Protein AF-A0A832J543-F1 (afdb_monomer_lite)

Foldseek 3Di:
DLVVLVVQLVVLVVQLVVLVVCVVPPPDPDPSVVVNVVSVVVSVVSVVVNVVD

Radius of gyration: 12.52 Å; chains: 1; bounding box: 29×14×34 Å

pLDDT: mean 95.71, std 3.05, range [83.81, 98.31]

Structure (mmCIF, N/CA/C/O backbone):
data_AF-A0A832J543-F1
#
_entry.id   AF-A0A832J543-F1
#
loop_
_atom_site.group_PDB
_atom_site.id
_atom_site.type_symbol
_atom_site.label_atom_id
_atom_site.label_alt_id
_atom_site.label_comp_id
_atom_site.label_asym_id
_atom_site.label_entity_id
_atom_site.label_seq_id
_atom_site.pdbx_PDB_ins_code
_atom_site.Cartn_x
_atom_site.Cartn_y
_atom_site.Cartn_z
_atom_site.occupancy
_atom_site.B_iso_or_equiv
_atom_site.auth_seq_id
_atom_site.auth_comp_id
_atom_site.auth_asym_id
_atom_site.auth_atom_id
_atom_site.pdbx_PDB_model_num
ATOM 1 N N . LEU A 1 1 ? -5.216 1.334 21.265 1.00 84.00 1 LEU A N 1
ATOM 2 C CA . LEU A 1 1 ? -4.360 0.879 20.137 1.00 84.00 1 LEU A CA 1
ATOM 3 C C . LEU A 1 1 ? -4.560 1.692 18.845 1.00 84.00 1 LEU A C 1
ATOM 5 O O . LEU A 1 1 ? -3.785 1.515 17.915 1.00 84.00 1 LEU A O 1
ATOM 9 N N . HIS A 1 2 ? -5.501 2.643 18.796 1.00 91.44 2 HIS A N 1
ATOM 10 C CA . HIS A 1 2 ? -5.817 3.465 17.616 1.00 91.44 2 HIS A CA 1
ATOM 11 C C . HIS A 1 2 ? -4.598 4.065 16.877 1.00 91.44 2 HIS A C 1
ATOM 13 O O . HIS A 1 2 ? -4.429 3.855 15.679 1.00 91.44 2 HIS A O 1
ATOM 19 N N . ARG A 1 3 ? -3.664 4.719 17.592 1.00 96.19 3 ARG A N 1
ATOM 20 C CA . ARG A 1 3 ? -2.433 5.294 16.995 1.00 96.19 3 ARG A CA 1
ATOM 21 C C . ARG A 1 3 ? -1.536 4.244 16.325 1.00 96.19 3 ARG A C 1
ATOM 23 O O . ARG A 1 3 ? -0.915 4.529 15.307 1.00 96.19 3 ARG A O 1
ATOM 30 N N . TYR A 1 4 ? -1.474 3.038 16.888 1.00 96.75 4 TYR A N 1
ATOM 31 C CA . TYR A 1 4 ? -0.728 1.927 16.298 1.00 96.75 4 TYR A CA 1
ATOM 32 C C . TYR A 1 4 ? -1.389 1.455 14.998 1.00 96.75 4 TYR A C 1
ATOM 34 O O . TYR A 1 4 ? -0.698 1.289 13.996 1.00 96.75 4 TYR A O 1
ATOM 42 N N . HIS A 1 5 ? -2.717 1.301 14.981 1.00 96.25 5 HIS A N 1
ATOM 43 C CA . HIS A 1 5 ? -3.446 0.916 13.769 1.00 96.25 5 HIS A CA 1
ATOM 44 C C . HIS A 1 5 ? -3.337 1.977 12.668 1.00 96.25 5 HIS A C 1
ATOM 46 O O . HIS A 1 5 ? -3.110 1.614 11.514 1.00 96.25 5 HIS A O 1
ATOM 52 N N . ALA A 1 6 ? -3.374 3.266 13.027 1.00 97.06 6 ALA A N 1
ATOM 53 C CA . ALA A 1 6 ? -3.123 4.367 12.099 1.00 97.06 6 ALA A CA 1
ATOM 54 C C . ALA A 1 6 ? -1.740 4.245 11.439 1.00 97.06 6 ALA A C 1
ATOM 56 O O . ALA A 1 6 ? -1.628 4.273 10.215 1.00 97.06 6 ALA A O 1
ATOM 57 N N . MET A 1 7 ? -0.687 4.048 12.243 1.00 97.62 7 MET A N 1
ATOM 58 C CA . MET A 1 7 ? 0.678 3.920 11.722 1.00 97.62 7 MET A CA 1
ATOM 59 C C . MET A 1 7 ? 0.869 2.652 10.894 1.00 97.62 7 MET A C 1
ATOM 61 O O . MET A 1 7 ? 1.484 2.710 9.835 1.00 97.62 7 MET A O 1
ATOM 65 N N . LYS A 1 8 ? 0.300 1.519 11.316 1.00 96.94 8 LYS A N 1
ATOM 66 C CA . LYS A 1 8 ? 0.351 0.272 10.543 1.00 96.94 8 LYS A CA 1
ATOM 67 C C . LYS A 1 8 ? -0.313 0.431 9.175 1.00 96.94 8 LYS A C 1
ATOM 69 O O . LYS A 1 8 ? 0.256 0.017 8.170 1.00 96.94 8 LYS A O 1
ATOM 74 N N . CYS A 1 9 ? -1.489 1.054 9.141 1.00 97.12 9 CYS A N 1
ATOM 75 C CA . CYS A 1 9 ? -2.206 1.366 7.911 1.00 97.12 9 CYS A CA 1
ATOM 76 C C . CYS A 1 9 ? -1.382 2.294 7.001 1.00 97.12 9 CYS A C 1
ATOM 78 O O . CYS A 1 9 ? -1.193 1.995 5.825 1.00 97.12 9 CYS A O 1
ATOM 80 N N . ALA A 1 10 ? -0.833 3.384 7.544 1.00 97.44 10 ALA A N 1
ATOM 81 C CA . ALA A 1 10 ? -0.022 4.330 6.779 1.00 97.44 10 ALA A CA 1
ATOM 82 C C . ALA A 1 10 ? 1.263 3.699 6.213 1.00 97.44 10 ALA A C 1
ATOM 84 O O . ALA A 1 10 ? 1.631 3.972 5.071 1.00 97.44 10 ALA A O 1
ATOM 85 N N . SER A 1 11 ? 1.935 2.832 6.975 1.00 98.12 11 SER A N 1
ATOM 86 C CA . SER A 1 11 ? 3.131 2.127 6.501 1.00 98.12 11 SER A CA 1
ATOM 87 C C . SER A 1 11 ? 2.821 1.178 5.345 1.00 98.12 11 SER A C 1
ATOM 89 O O . SER A 1 11 ? 3.552 1.177 4.364 1.00 98.12 11 SER A O 1
ATOM 91 N N . LEU A 1 12 ? 1.719 0.425 5.411 1.00 98.19 12 LEU A N 1
ATOM 92 C CA . LEU A 1 12 ? 1.324 -0.476 4.321 1.00 98.19 12 LEU A CA 1
ATOM 93 C C . LEU A 1 12 ? 0.984 0.285 3.034 1.00 98.19 12 LEU A C 1
ATOM 95 O O . LEU A 1 12 ? 1.353 -0.154 1.948 1.00 98.19 12 LEU A O 1
ATOM 99 N N . LEU A 1 13 ? 0.337 1.449 3.152 1.00 97.75 13 LEU A N 1
ATOM 100 C CA . LEU A 1 13 ? 0.074 2.309 1.998 1.00 97.75 13 LEU A CA 1
ATOM 101 C C . LEU A 1 13 ? 1.373 2.819 1.366 1.00 97.75 13 LEU A C 1
ATOM 103 O O . LEU A 1 13 ? 1.515 2.795 0.146 1.00 97.75 13 LEU A O 1
ATOM 107 N N . ARG A 1 14 ? 2.332 3.251 2.194 1.00 98.31 14 ARG A N 1
ATOM 108 C CA . ARG A 1 14 ? 3.650 3.696 1.726 1.00 98.31 14 ARG A CA 1
ATOM 109 C C . ARG A 1 14 ? 4.370 2.592 0.950 1.00 98.31 14 ARG A C 1
ATOM 111 O O . ARG A 1 14 ? 4.870 2.872 -0.132 1.00 98.31 14 ARG A O 1
ATOM 118 N N . GLU A 1 15 ? 4.399 1.368 1.475 1.00 97.94 15 GLU A N 1
ATOM 119 C CA . GLU A 1 15 ? 5.033 0.219 0.807 1.00 97.94 15 GLU A CA 1
ATOM 120 C C . GLU A 1 15 ? 4.356 -0.119 -0.526 1.00 97.94 15 GLU A C 1
ATOM 122 O O . GLU A 1 15 ? 5.030 -0.353 -1.527 1.00 97.94 15 GLU A O 1
ATOM 127 N N . CYS A 1 16 ? 3.022 -0.067 -0.574 1.00 97.69 16 CYS A N 1
ATOM 128 C CA . CYS A 1 16 ? 2.271 -0.248 -1.814 1.00 97.69 16 CYS A CA 1
ATOM 129 C C . CYS A 1 16 ? 2.657 0.804 -2.867 1.00 97.69 16 CYS A C 1
ATOM 131 O O . CYS A 1 16 ? 2.936 0.460 -4.012 1.00 97.69 16 CYS A O 1
ATOM 133 N N . MET A 1 17 ? 2.714 2.084 -2.484 1.00 97.56 17 MET A N 1
ATOM 134 C CA . MET A 1 17 ? 3.105 3.164 -3.396 1.00 97.56 17 MET A CA 1
ATOM 135 C C . MET A 1 17 ? 4.569 3.057 -3.833 1.00 97.56 17 MET A C 1
ATOM 137 O O . MET A 1 17 ? 4.881 3.321 -4.991 1.00 97.56 17 MET A O 1
ATOM 141 N N . TRP A 1 18 ? 5.468 2.657 -2.929 1.00 97.44 18 TRP A N 1
ATOM 142 C CA . TRP A 1 18 ? 6.869 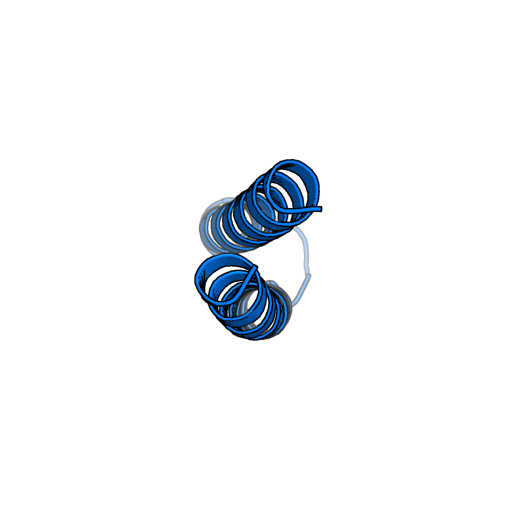2.402 -3.262 1.00 97.44 18 TRP A CA 1
ATOM 143 C C . TRP A 1 18 ? 7.000 1.309 -4.328 1.00 97.44 18 TRP A C 1
ATOM 145 O O . TRP A 1 18 ? 7.755 1.480 -5.286 1.00 97.44 18 TRP A O 1
ATOM 155 N N . SER A 1 19 ? 6.222 0.231 -4.204 1.00 96.19 19 SER A N 1
ATOM 156 C CA . SER A 1 19 ? 6.181 -0.847 -5.194 1.00 96.19 19 SER A CA 1
ATOM 157 C C . SER A 1 19 ? 5.668 -0.357 -6.549 1.00 96.19 19 SER A C 1
ATOM 159 O O . SER A 1 19 ? 6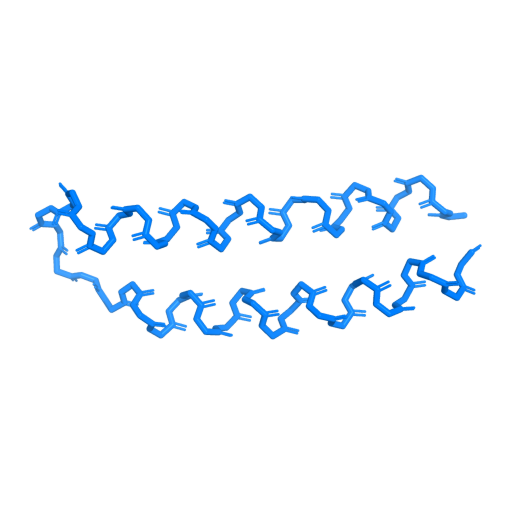.352 -0.535 -7.550 1.00 96.19 19 SER A O 1
ATOM 161 N N . MET A 1 20 ? 4.551 0.379 -6.575 1.00 96.69 20 MET A N 1
ATOM 162 C CA . MET A 1 20 ? 3.980 0.951 -7.806 1.00 96.69 20 MET A CA 1
ATOM 163 C C . MET A 1 20 ? 4.948 1.883 -8.546 1.00 96.69 20 MET A C 1
ATOM 165 O O . MET A 1 20 ? 5.007 1.882 -9.771 1.00 96.69 20 MET A O 1
ATOM 169 N N . VAL A 1 21 ? 5.711 2.706 -7.819 1.00 97.50 21 VAL A N 1
ATOM 170 C CA . VAL A 1 21 ? 6.740 3.558 -8.438 1.00 97.50 21 VAL A CA 1
ATOM 171 C C . VAL A 1 21 ? 7.905 2.705 -8.936 1.00 97.50 21 VAL A C 1
ATOM 173 O O . VAL A 1 21 ? 8.414 2.945 -10.029 1.00 97.50 21 VAL A O 1
ATOM 176 N N . SER A 1 22 ? 8.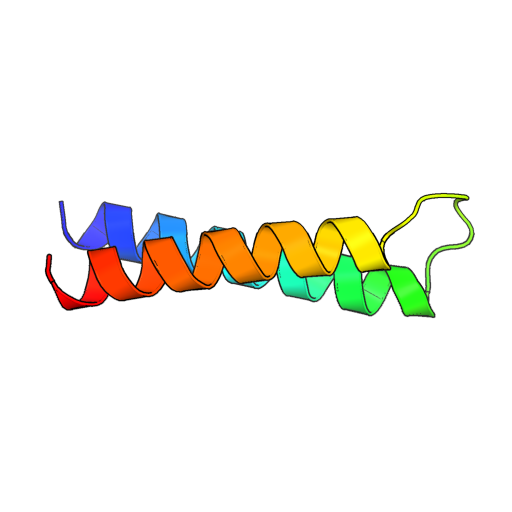296 1.682 -8.175 1.00 96.81 22 SER A N 1
ATOM 177 C CA . SER A 1 22 ? 9.371 0.766 -8.560 1.00 96.81 22 SER A CA 1
ATOM 178 C C . SER A 1 22 ? 9.038 -0.027 -9.825 1.00 96.81 22 SER A C 1
ATOM 180 O O . SER A 1 22 ? 9.937 -0.223 -10.633 1.00 96.81 22 SER A O 1
ATOM 182 N N . GLU A 1 23 ? 7.770 -0.381 -10.064 1.00 93.56 23 GLU A N 1
ATOM 183 C CA . GLU A 1 23 ? 7.313 -0.966 -11.340 1.00 93.56 23 GLU A CA 1
ATOM 184 C C . GLU A 1 23 ? 7.682 -0.098 -12.553 1.00 93.56 23 GLU A C 1
ATOM 186 O O . GLU A 1 23 ? 7.949 -0.618 -13.632 1.00 93.56 23 GLU A O 1
ATOM 191 N N . LEU A 1 24 ? 7.709 1.227 -12.383 1.00 94.81 24 LEU A N 1
ATOM 192 C CA . LEU A 1 24 ? 7.977 2.181 -13.460 1.00 94.81 24 LEU A CA 1
ATOM 193 C C . LEU A 1 24 ? 9.458 2.555 -13.576 1.00 94.81 24 LEU A C 1
ATOM 195 O O . LEU A 1 24 ? 9.916 2.910 -14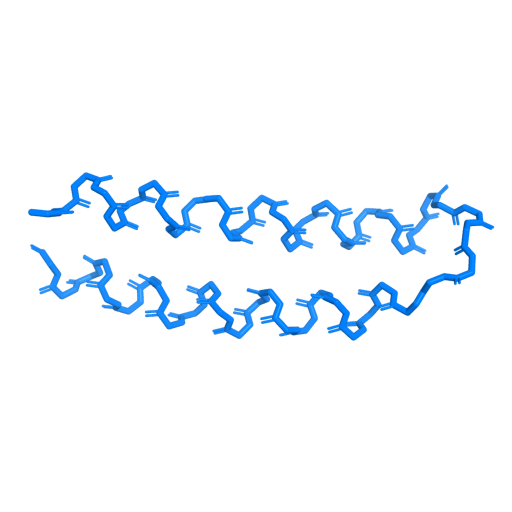.662 1.00 94.81 24 LEU A O 1
ATOM 199 N N . THR A 1 25 ? 10.194 2.553 -12.462 1.00 94.88 25 THR A N 1
ATOM 200 C CA . THR A 1 25 ? 11.546 3.135 -12.400 1.00 94.88 25 THR A CA 1
ATOM 201 C C . THR A 1 25 ? 12.655 2.128 -12.128 1.00 94.88 25 THR A C 1
ATOM 203 O O . THR A 1 25 ? 13.821 2.439 -12.365 1.00 94.88 25 THR A O 1
ATOM 206 N N . SER A 1 26 ? 12.332 0.965 -11.563 1.00 93.94 26 SER A N 1
ATOM 207 C CA . SER A 1 26 ? 13.327 -0.035 -11.184 1.00 93.94 26 SER A CA 1
ATOM 208 C C . SER A 1 26 ? 13.739 -0.873 -12.389 1.00 93.94 26 SER A C 1
ATOM 210 O O . SER A 1 26 ? 12.922 -1.239 -13.226 1.00 93.94 26 SER A O 1
ATOM 212 N N . THR A 1 27 ? 15.023 -1.203 -12.459 1.00 92.69 27 THR A N 1
ATOM 213 C CA . THR A 1 27 ? 15.595 -2.110 -13.467 1.00 92.69 27 THR A CA 1
ATOM 214 C C . THR A 1 27 ? 15.807 -3.522 -12.925 1.00 92.69 27 THR A C 1
ATOM 216 O O . THR A 1 27 ? 16.370 -4.375 -13.610 1.00 92.69 27 THR A O 1
ATOM 219 N N . LEU A 1 28 ? 15.406 -3.759 -11.674 1.00 92.81 28 LEU A N 1
ATOM 220 C CA . LEU A 1 28 ? 15.556 -5.036 -10.999 1.00 92.81 28 LEU A CA 1
ATOM 221 C C . LEU A 1 28 ? 14.449 -6.006 -11.430 1.00 92.81 28 LEU A C 1
ATOM 223 O O . LEU A 1 28 ? 13.282 -5.627 -11.494 1.00 92.81 28 LEU A O 1
ATOM 227 N N . ASP A 1 29 ? 14.824 -7.261 -11.671 1.00 90.62 29 ASP A N 1
ATOM 228 C CA . ASP A 1 29 ? 13.911 -8.345 -12.047 1.00 90.62 29 ASP A CA 1
ATOM 229 C C . ASP A 1 29 ? 13.156 -8.880 -10.817 1.00 90.62 29 ASP A C 1
ATOM 231 O O . ASP A 1 29 ? 13.495 -9.908 -10.230 1.00 90.62 29 ASP A O 1
ATOM 235 N N . ILE A 1 30 ? 12.175 -8.104 -10.358 1.00 91.50 30 ILE A N 1
ATOM 236 C CA . ILE A 1 30 ? 11.240 -8.458 -9.287 1.00 91.50 30 ILE A CA 1
ATOM 237 C C . ILE A 1 30 ? 9.819 -8.266 -9.809 1.00 91.50 30 ILE A C 1
ATOM 239 O O . ILE A 1 30 ? 9.518 -7.280 -10.481 1.00 91.50 30 ILE A O 1
ATOM 243 N N . ASP A 1 31 ? 8.917 -9.170 -9.424 1.00 94.44 31 ASP A N 1
ATOM 244 C CA . ASP A 1 31 ? 7.480 -9.014 -9.648 1.00 94.44 31 ASP A CA 1
ATOM 245 C C . ASP A 1 31 ? 6.884 -7.985 -8.672 1.00 94.44 31 ASP A C 1
ATOM 247 O O . ASP A 1 31 ? 6.277 -8.302 -7.642 1.00 94.44 31 ASP A O 1
ATOM 251 N N . TYR A 1 32 ? 7.111 -6.713 -8.985 1.00 94.94 32 TYR A N 1
ATOM 252 C CA . TYR A 1 32 ? 6.570 -5.611 -8.204 1.00 94.94 32 TYR A CA 1
ATOM 253 C C . TYR A 1 32 ? 5.040 -5.533 -8.297 1.00 94.94 32 TYR A C 1
ATOM 255 O O . TYR A 1 32 ? 4.412 -5.126 -7.326 1.00 94.94 32 TYR A O 1
ATOM 263 N N . ALA A 1 33 ? 4.418 -5.989 -9.389 1.00 93.69 33 ALA A N 1
ATOM 264 C CA . ALA A 1 33 ? 2.961 -6.006 -9.518 1.00 93.69 33 ALA A CA 1
ATOM 265 C C . ALA A 1 33 ? 2.317 -6.952 -8.487 1.00 93.69 33 ALA A C 1
ATOM 267 O O . ALA A 1 33 ? 1.357 -6.578 -7.801 1.00 93.69 33 ALA A O 1
ATOM 268 N N . ALA A 1 34 ? 2.880 -8.152 -8.304 1.00 96.12 34 ALA A N 1
ATOM 269 C CA . ALA A 1 34 ? 2.454 -9.068 -7.248 1.00 96.12 34 ALA A CA 1
ATOM 270 C C . ALA A 1 34 ? 2.693 -8.476 -5.848 1.00 96.12 34 ALA A C 1
ATOM 272 O O . ALA A 1 34 ? 1.806 -8.540 -4.990 1.00 96.12 34 ALA A O 1
ATOM 273 N N . TYR A 1 35 ? 3.850 -7.841 -5.625 1.00 96.25 35 TYR A N 1
ATOM 274 C CA . TYR A 1 35 ? 4.173 -7.200 -4.345 1.00 96.25 35 TYR A CA 1
ATOM 275 C C . TYR A 1 35 ? 3.233 -6.023 -4.024 1.00 96.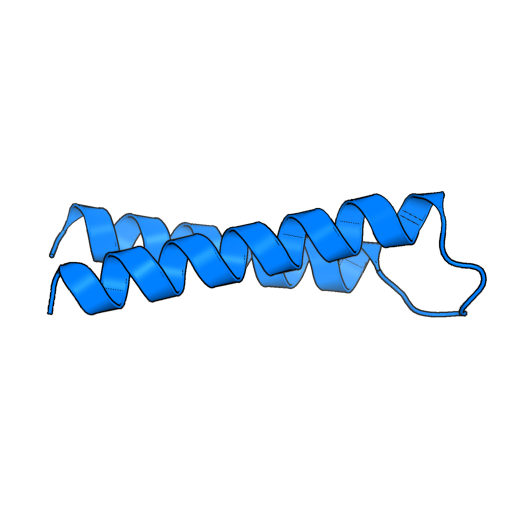25 35 TYR A C 1
ATOM 277 O O . TYR A 1 35 ? 2.782 -5.868 -2.884 1.00 96.25 35 TYR A O 1
ATOM 285 N N . THR A 1 36 ? 2.867 -5.229 -5.031 1.00 96.75 36 THR A N 1
ATOM 286 C CA . THR A 1 36 ? 1.870 -4.158 -4.945 1.00 96.75 36 THR A CA 1
ATOM 287 C C . THR A 1 36 ? 0.511 -4.726 -4.535 1.00 96.75 36 THR A C 1
ATOM 289 O O . THR A 1 36 ? -0.084 -4.257 -3.562 1.00 96.75 36 THR A O 1
ATOM 292 N N . ALA A 1 37 ? 0.027 -5.764 -5.225 1.00 97.12 37 ALA A N 1
ATOM 293 C CA . ALA A 1 37 ? -1.277 -6.370 -4.950 1.00 97.12 37 ALA A CA 1
ATOM 294 C C . ALA A 1 37 ? -1.366 -6.961 -3.530 1.00 97.12 37 ALA A C 1
ATOM 296 O O . ALA A 1 37 ? -2.380 -6.803 -2.833 1.00 97.12 37 ALA A O 1
ATOM 297 N N . GLU A 1 38 ? -0.293 -7.604 -3.066 1.00 97.50 38 GLU A N 1
ATOM 298 C CA . GLU A 1 38 ? -0.217 -8.138 -1.709 1.00 97.50 38 GLU A CA 1
ATOM 299 C C . GLU A 1 38 ? -0.267 -7.020 -0.657 1.00 97.50 38 GLU A C 1
ATOM 301 O O . GLU A 1 38 ? -1.067 -7.079 0.287 1.00 97.50 38 GLU A O 1
ATOM 306 N N . ASN A 1 39 ? 0.557 -5.981 -0.816 1.00 97.06 39 ASN A N 1
ATOM 307 C CA . ASN A 1 39 ? 0.597 -4.869 0.133 1.00 97.06 39 ASN A CA 1
ATOM 308 C C . ASN A 1 39 ? -0.703 -4.064 0.137 1.00 97.06 39 ASN A C 1
ATOM 310 O O . ASN A 1 39 ? -1.167 -3.688 1.215 1.00 97.06 39 ASN A O 1
ATOM 314 N N . LEU A 1 40 ? -1.349 -3.882 -1.017 1.00 97.62 40 LEU A N 1
ATOM 315 C CA . LEU A 1 40 ? -2.664 -3.251 -1.111 1.00 97.62 40 LEU A CA 1
ATOM 316 C C . LEU A 1 40 ? -3.729 -4.050 -0.347 1.00 97.62 40 LEU A C 1
ATOM 318 O O . LEU A 1 40 ? -4.496 -3.485 0.434 1.00 97.62 40 LEU A O 1
ATOM 322 N N . THR A 1 41 ? -3.730 -5.378 -0.488 1.00 98.12 41 THR A N 1
ATOM 323 C CA . THR A 1 41 ? -4.650 -6.256 0.256 1.00 98.12 41 THR A CA 1
ATOM 324 C C . THR A 1 41 ? -4.427 -6.148 1.767 1.00 98.12 41 THR A C 1
ATOM 326 O O . THR A 1 41 ? -5.380 -6.072 2.549 1.00 98.12 41 THR A O 1
ATOM 329 N N . ARG A 1 42 ? -3.162 -6.120 2.204 1.00 97.75 42 ARG A N 1
ATOM 330 C CA . ARG A 1 42 ? -2.799 -5.938 3.619 1.00 97.75 42 ARG A CA 1
ATOM 331 C C . ARG A 1 42 ? -3.213 -4.557 4.130 1.00 97.75 42 ARG A C 1
ATOM 333 O O . ARG A 1 42 ? -3.746 -4.466 5.238 1.00 97.75 42 ARG A O 1
ATOM 340 N N . PHE A 1 43 ? -2.997 -3.507 3.336 1.00 98.00 43 PHE A N 1
ATOM 341 C CA . PHE A 1 43 ? -3.434 -2.145 3.632 1.00 98.00 43 PHE A CA 1
ATOM 342 C C . PHE A 1 43 ? -4.945 -2.092 3.857 1.00 98.00 43 PHE A C 1
ATOM 344 O O . PHE A 1 43 ? -5.368 -1.601 4.899 1.00 98.00 43 PHE A O 1
ATOM 351 N N . GLN A 1 44 ? -5.743 -2.666 2.950 1.00 97.94 44 GLN A N 1
ATOM 352 C CA . GLN A 1 44 ? -7.206 -2.664 3.044 1.00 97.94 44 GLN A CA 1
ATOM 353 C C . GLN A 1 44 ? -7.681 -3.232 4.393 1.00 97.94 44 GLN A C 1
ATOM 355 O O . GLN A 1 44 ? -8.433 -2.588 5.122 1.00 97.94 44 GLN A O 1
ATOM 360 N N . ARG A 1 45 ? -7.139 -4.391 4.793 1.00 97.81 45 ARG A N 1
ATOM 361 C CA . ARG A 1 45 ? -7.451 -5.033 6.084 1.00 97.81 45 ARG A CA 1
ATOM 362 C C . ARG A 1 45 ? -7.020 -4.184 7.285 1.00 97.81 45 ARG A C 1
ATOM 364 O O . ARG A 1 45 ? -7.728 -4.113 8.293 1.00 97.81 45 ARG A O 1
ATOM 371 N N . ALA A 1 46 ? -5.847 -3.554 7.207 1.00 97.31 46 ALA A N 1
ATOM 372 C CA . ALA A 1 46 ? -5.340 -2.688 8.270 1.00 97.31 46 ALA A CA 1
ATOM 373 C C . ALA A 1 46 ? -6.161 -1.397 8.399 1.00 97.31 46 ALA A C 1
ATOM 375 O O . ALA A 1 46 ? -6.372 -0.923 9.515 1.00 97.31 46 ALA A O 1
ATOM 376 N N . TYR A 1 47 ? -6.650 -0.863 7.280 1.00 97.44 47 TYR A N 1
ATOM 377 C CA . TYR A 1 47 ? -7.524 0.300 7.240 1.00 97.44 47 TYR A CA 1
ATOM 378 C C . TYR A 1 47 ? -8.888 0.002 7.866 1.00 97.44 47 TYR A C 1
ATOM 380 O O . TYR A 1 47 ? -9.353 0.774 8.704 1.00 97.44 47 TYR A O 1
ATOM 388 N N . ASP A 1 48 ? -9.483 -1.153 7.556 1.00 97.56 48 ASP A N 1
ATOM 389 C CA . ASP A 1 48 ? -10.735 -1.586 8.186 1.00 97.56 48 ASP A CA 1
ATOM 390 C C . ASP A 1 48 ? -10.572 -1.762 9.699 1.00 97.56 48 ASP A C 1
ATOM 392 O O . ASP A 1 48 ? -11.400 -1.281 10.473 1.00 97.56 48 ASP A O 1
ATOM 396 N N . THR A 1 49 ? -9.458 -2.365 10.130 1.00 95.94 49 THR A N 1
ATOM 397 C CA . THR A 1 49 ? -9.113 -2.475 11.556 1.00 95.94 49 THR A CA 1
ATOM 398 C C . THR A 1 49 ? -8.983 -1.098 12.208 1.00 95.94 49 THR A C 1
ATOM 400 O O . THR A 1 49 ? -9.504 -0.884 13.296 1.00 95.94 49 THR A O 1
ATOM 403 N N . TYR A 1 50 ? -8.305 -0.151 11.553 1.00 96.69 50 TYR A N 1
ATOM 404 C CA . TYR A 1 50 ? -8.135 1.207 12.070 1.00 96.69 50 TYR A CA 1
ATOM 405 C C . TYR A 1 50 ? -9.474 1.939 12.226 1.00 96.69 50 TYR A C 1
ATOM 407 O O . TYR A 1 50 ? -9.711 2.556 13.262 1.00 96.69 50 TYR A O 1
ATOM 415 N N . LYS A 1 51 ? -10.374 1.824 11.241 1.00 95.12 51 LYS A N 1
ATOM 416 C CA . LYS A 1 51 ? -11.714 2.435 11.291 1.00 95.12 51 LYS A CA 1
ATOM 417 C C . LYS A 1 51 ? -12.591 1.896 12.423 1.00 95.12 51 LYS A C 1
ATOM 419 O O . LYS A 1 51 ? -13.520 2.583 12.833 1.00 95.12 51 LYS A O 1
ATOM 424 N N . GLN A 1 52 ? -12.325 0.674 12.880 1.00 91.94 52 GLN A N 1
ATOM 425 C CA . GLN A 1 52 ? -13.055 0.008 13.962 1.00 91.94 52 GLN A CA 1
ATOM 426 C C . GLN A 1 52 ? -12.361 0.142 15.332 1.00 91.94 52 GLN A C 1
ATOM 428 O O . GLN A 1 52 ? -12.903 -0.336 16.327 1.00 91.94 52 GLN A O 1
ATOM 433 N N . SER A 1 53 ? -11.167 0.748 15.385 1.00 83.81 53 SER A N 1
ATOM 434 C CA . SER A 1 53 ? -10.336 0.886 16.597 1.00 83.81 53 SER A CA 1
ATOM 435 C C . SER A 1 53 ? -10.492 2.221 17.301 1.00 83.81 53 SER A C 1
ATOM 437 O O . SER A 1 53 ? -10.239 2.249 18.526 1.00 83.81 53 SER A O 1
#

Sequence (53 aa):
LHRYHAMKCASLLRECMWSMVSELTSTLDIDYAAYTAENLTRFQRAYDTYKQS

Secondary structure (DSSP, 8-state):
-HHHHHHHHHHHHHHHHHHHHHHHH--S---HHHHHHHHHHHHHHHHHHHHT-

=== Feature glossary ===
The features interleaved in this record are:

— What the protein is —

Sequence gives the chain of amino acids in standard one-letter code (A=alanine, C=cysteine, …, Y=tyrosine), read N→C. It is the only feature that is directly encoded by the gene; all structural features are derived from the folded form of this sequence.

Database cross-references. InterPro integrates a dozen domain/family signature databases into unified entries with residue-range hits. GO terms attach function/process/location labels with evidence codes. CATH codes position the fold in a four-level structural taxonomy. Organism is the NCBI-taxonomy species name.

— Where its atoms are —

Atomic coordinates in PDBx/mmCIF format — the same representation the Protein Data Bank distributes. Each line of the _atom_site loop places one backbone atom in Cartesian space (units: ångströms, origin: arbitrary).

The six renders are orthographic views along the three Cartesian axes in both directions. Representation (cartoon, sticks, or surface) and color scheme (sequence-rainbow or by-chain) vary across proteins so the training set covers all the common visualization conventions.

— Local backbone conformation —

Eight-state secondary structure (DSSP): H is the canonical α-helix, G the tighter 3₁₀-helix, I the wider π-helix; E/B are β-structure, T and S are turns and bends, and '-' is everything else. DSSP derives these from the pattern of main-chain N–H···O=C hydrogen bonds, not from the sequence.

P-SEA three-state annotation labels each residue as helix, strand, or coil based purely on the geometry of the Cα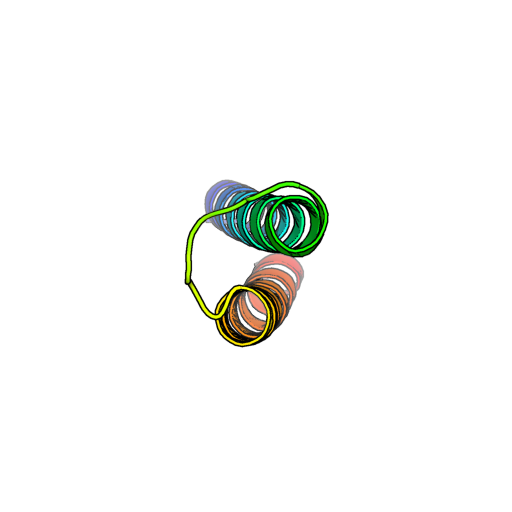 trace. It serves as a fallback when the full backbone (and thus DSSP) is unavailable.

The φ/ψ torsion pair specifies the backbone conformation at each residue. φ rotates about the N–Cα bond, ψ about the Cα–C bond. Steric clashes forbid most of the (φ, ψ) plane — the allowed regions (α-helix basin, β-sheet basin, left-handed helix) are the Ramachandran-allowed regions.

— Global shape and packing —

The geometric summary reports three shape descriptors. Rg (radius of gyration) measures how spread out the Cα atoms are about their centre of mass; compact globular proteins have small Rg, elongated or unfolded ones large. Cα contacts (<8 Å, |i−j|>4) count long-range residue pairs in spatial proximity — high for tightly packed folds, near zero for rods or random coil. The bounding-box extents give the protein's footprint along x, y, z in Å.

Solvent-accessible surface area (SASA) is the area in Å² traced out by the centre of a 1.4 Å probe sphere (a water molecule) rolled over the protein's van der Waals surface (Shrake–Rupley / Lee–Richards construction). Buried residues have near-zero SASA; fully exposed residues can exceed 200 Å². The total SASA scales roughly with the number of surface residues.

The contact map is a binary N×N matrix image: pixel (i, j) is dark where Cα_i and Cα_j are within 8 Å and |i−j|>4. Because the |i−j|>4 filter removes local helical contacts, off-diagonal stripes parallel to the main diagonal indicate parallel β-sheets; stripes perpendicular to it indicate antiparallel β-sheets. The Ramachandran plot scatters every residue's (φ, ψ) pair against the sterically allowed regions. The PAE heatmap renders the predicted-aligned-error matrix.

— Structural neighborhood —

3Di is Foldseek's structural alphabet. Each residue is assigned one of twenty discrete states based on how its Cα sits relative to its spatial (not sequential) neighbors. Aligning 3Di strings finds structural homologs roughly as well as full 3D superposition, but orders of magnitude faster.

Nearest PDB neighbors are the top structural matches found by Foldseek when searching this structure against the entire Protein Data Bank. Each hit reports a TM-score (0 to 1; >0.5 almost always implies the same fold) and an E-value. These are *structural* homologs — they may share no detectable sequence similarity.

— Confidence and disorder —

For AlphaFold models, the B-factor field carries pLDDT — the model's own estimate of local accuracy on a 0–100 scale. Regions with pLDDT<50 should be treated as essentially unmodeled; they often correspond to intrinsically disordered segments.

Crystallographic B-factors measure how much each atom's electron density is smeared out, in Å². They rise in mobile loops and surface residues and fall in the buried interior. In AlphaFold models this column is repurposed to hold pLDDT instead.

Predicted aligned error is AlphaFold's pairwise confidence. Unlike pLDDT (per-residue), PAE is per-residue-pair and captures whether two parts of the structure are correctly placed relative to each other. Units are ångströms of expected positional error.